Protein AF-A0A4V5UW43-F1 (afdb_monomer_lite)

Structure (mmCIF, N/CA/C/O backbone):
data_AF-A0A4V5UW43-F1
#
_entry.id   AF-A0A4V5UW43-F1
#
loop_
_atom_site.group_PDB
_atom_site.id
_atom_site.type_symbol
_atom_site.label_atom_id
_atom_site.label_alt_id
_atom_site.label_comp_id
_atom_site.label_asym_id
_atom_site.label_entity_id
_atom_site.label_seq_id
_atom_site.pdbx_PDB_ins_code
_atom_site.Cartn_x
_atom_site.Cartn_y
_atom_site.Cartn_z
_atom_site.occupancy
_atom_site.B_iso_or_equiv
_atom_site.auth_seq_id
_atom_site.auth_comp_id
_atom_site.auth_asym_id
_atom_site.auth_atom_id
_atom_site.pdbx_PDB_model_num
ATOM 1 N N . MET A 1 1 ? 9.241 -8.556 -17.173 1.00 53.84 1 MET A N 1
ATOM 2 C CA . MET A 1 1 ? 7.814 -8.207 -16.995 1.00 53.84 1 MET A CA 1
ATOM 3 C C . MET A 1 1 ? 7.076 -9.183 -16.084 1.00 53.84 1 MET A C 1
ATOM 5 O O . MET A 1 1 ? 6.437 -8.698 -15.167 1.00 53.84 1 MET A O 1
ATOM 9 N N . ALA A 1 2 ? 7.208 -10.512 -16.238 1.00 58.75 2 ALA A N 1
ATOM 10 C CA . ALA A 1 2 ? 6.574 -11.483 -15.323 1.00 58.75 2 ALA A CA 1
ATOM 11 C C . ALA A 1 2 ? 6.939 -11.288 -13.831 1.00 58.75 2 ALA A C 1
ATOM 13 O O . ALA A 1 2 ? 6.097 -11.519 -12.972 1.00 58.75 2 ALA A O 1
ATOM 14 N N . ASP A 1 3 ? 8.149 -10.798 -13.537 1.00 74.31 3 ASP A N 1
ATOM 15 C CA . ASP A 1 3 ? 8.605 -10.565 -12.158 1.00 74.31 3 ASP A CA 1
ATOM 16 C C . ASP A 1 3 ? 7.967 -9.345 -11.479 1.00 74.31 3 ASP A C 1
ATOM 18 O O . ASP A 1 3 ? 7.965 -9.289 -10.257 1.00 74.31 3 ASP A O 1
ATOM 22 N N . LEU A 1 4 ? 7.411 -8.385 -12.232 1.00 83.81 4 LEU A N 1
ATOM 23 C CA . LEU A 1 4 ? 6.749 -7.204 -11.654 1.00 83.81 4 LEU A CA 1
ATOM 24 C C . LEU A 1 4 ? 5.265 -7.427 -11.396 1.00 83.81 4 LEU A C 1
ATOM 26 O O . LEU A 1 4 ? 4.747 -6.947 -10.392 1.00 83.81 4 LEU A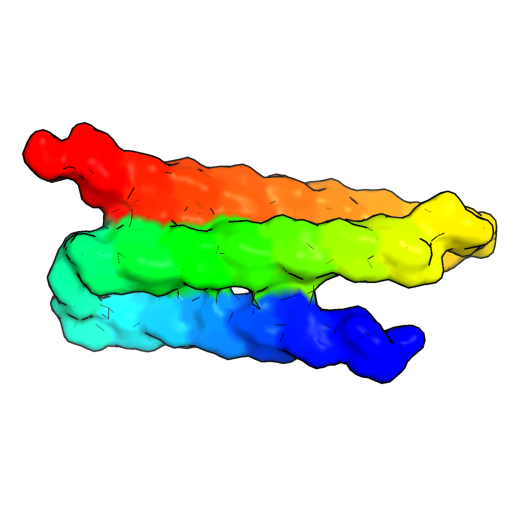 O 1
ATOM 30 N N . GLN A 1 5 ? 4.616 -8.213 -12.257 1.00 87.69 5 GLN A N 1
ATOM 31 C CA . GLN A 1 5 ? 3.186 -8.491 -12.156 1.00 87.69 5 GLN A CA 1
ATOM 32 C C . GLN A 1 5 ? 2.810 -9.068 -10.787 1.00 87.69 5 GLN A C 1
ATOM 34 O O . GLN A 1 5 ? 1.787 -8.709 -10.228 1.00 87.69 5 GLN A O 1
ATOM 39 N N . GLN A 1 6 ? 3.653 -9.920 -10.195 1.00 91.94 6 GLN A N 1
ATOM 40 C CA . GLN A 1 6 ? 3.365 -10.487 -8.872 1.00 91.94 6 GLN A CA 1
ATOM 41 C C . GLN A 1 6 ? 3.300 -9.433 -7.751 1.00 91.94 6 GLN A C 1
ATOM 43 O O . GLN A 1 6 ? 2.568 -9.637 -6.780 1.00 91.94 6 GLN A O 1
ATOM 48 N N . PHE A 1 7 ? 4.063 -8.340 -7.872 1.00 90.62 7 PHE A N 1
ATOM 49 C CA . PHE A 1 7 ? 4.096 -7.252 -6.894 1.00 90.62 7 PHE A CA 1
ATOM 50 C C . PHE A 1 7 ? 2.935 -6.283 -7.118 1.00 90.62 7 PHE A C 1
ATOM 52 O O . PHE A 1 7 ? 2.288 -5.890 -6.152 1.00 90.62 7 PHE A O 1
ATOM 59 N N . GLU A 1 8 ? 2.605 -5.993 -8.379 1.00 90.06 8 GLU A N 1
ATOM 60 C CA . GLU A 1 8 ? 1.385 -5.268 -8.751 1.00 90.06 8 GLU A CA 1
ATOM 61 C C . GLU A 1 8 ? 0.134 -6.017 -8.258 1.00 90.06 8 GLU A C 1
ATOM 63 O O . GLU A 1 8 ? -0.668 -5.471 -7.506 1.00 90.06 8 GLU A O 1
ATOM 68 N N . ASP A 1 9 ? 0.031 -7.323 -8.525 1.00 93.06 9 ASP A N 1
ATOM 69 C CA . ASP A 1 9 ? -1.079 -8.146 -8.040 1.00 93.06 9 ASP A CA 1
ATOM 70 C C . ASP A 1 9 ? -1.135 -8.194 -6.498 1.00 93.06 9 ASP A C 1
ATOM 72 O O . ASP A 1 9 ? -2.198 -8.402 -5.908 1.00 93.06 9 ASP A O 1
ATOM 76 N N . ALA A 1 10 ? 0.012 -8.090 -5.813 1.00 93.94 10 ALA A N 1
ATOM 77 C CA . ALA A 1 10 ? 0.062 -8.039 -4.352 1.00 93.94 10 ALA A CA 1
ATOM 78 C C . ALA A 1 10 ? -0.452 -6.702 -3.813 1.00 93.94 10 ALA A C 1
ATOM 80 O O . ALA A 1 10 ? -1.216 -6.706 -2.843 1.00 93.94 10 ALA A O 1
ATOM 81 N N . TYR A 1 11 ? -0.081 -5.600 -4.464 1.00 91.94 11 TYR A N 1
ATOM 82 C CA . TYR A 1 11 ? -0.614 -4.272 -4.191 1.00 91.94 11 TYR A CA 1
ATOM 83 C C . TYR A 1 11 ? -2.136 -4.235 -4.391 1.00 91.94 11 TYR A C 1
ATOM 85 O O . TYR A 1 11 ? -2.860 -3.920 -3.446 1.00 91.94 11 TYR A O 1
ATOM 93 N N . ASP A 1 12 ? -2.630 -4.686 -5.546 1.00 94.00 12 ASP A N 1
ATOM 94 C CA . ASP A 1 12 ? -4.061 -4.700 -5.877 1.00 94.00 12 ASP A CA 1
ATOM 95 C C . ASP A 1 12 ? -4.880 -5.520 -4.873 1.00 94.00 12 ASP A C 1
ATOM 97 O O . ASP A 1 12 ? -5.957 -5.113 -4.428 1.00 94.00 12 ASP A O 1
ATOM 101 N N . ARG A 1 13 ? -4.365 -6.687 -4.459 1.00 96.94 13 ARG A N 1
ATOM 102 C CA . ARG A 1 13 ? -5.019 -7.510 -3.429 1.00 96.94 13 ARG A CA 1
ATOM 103 C C . ARG A 1 13 ? -5.065 -6.811 -2.074 1.00 96.94 13 ARG A C 1
ATOM 105 O O . ARG A 1 13 ? -6.067 -6.943 -1.369 1.00 96.94 13 ARG A O 1
ATOM 112 N N . ALA A 1 14 ? -3.996 -6.118 -1.685 1.00 95.25 14 ALA A N 1
ATOM 113 C CA . ALA A 1 14 ? -3.952 -5.387 -0.425 1.00 95.25 14 ALA A CA 1
ATOM 114 C C . ALA A 1 14 ? -4.936 -4.206 -0.442 1.00 95.25 14 ALA A C 1
ATOM 116 O O . ALA A 1 14 ? -5.701 -4.036 0.512 1.00 95.25 14 ALA A O 1
ATOM 117 N N . GLU A 1 15 ? -4.976 -3.442 -1.537 1.00 94.88 15 GLU A N 1
ATOM 118 C CA . GLU A 1 15 ? -5.917 -2.334 -1.714 1.00 94.88 15 GLU A CA 1
ATOM 119 C C . GLU A 1 15 ? -7.369 -2.828 -1.691 1.00 94.88 15 GLU A C 1
ATOM 121 O O . GLU A 1 15 ? -8.193 -2.306 -0.934 1.00 94.88 15 GLU A O 1
ATOM 126 N N . ALA A 1 16 ? -7.683 -3.889 -2.440 1.00 96.81 16 ALA A N 1
ATOM 127 C CA . ALA A 1 16 ? -9.015 -4.483 -2.444 1.00 96.81 16 ALA A CA 1
ATOM 128 C C . ALA A 1 16 ? -9.453 -4.912 -1.033 1.00 96.81 16 ALA A C 1
ATOM 130 O O . ALA A 1 16 ? -10.577 -4.620 -0.621 1.00 96.81 16 ALA A O 1
ATOM 131 N N . ALA A 1 17 ? -8.556 -5.531 -0.256 1.00 97.38 17 ALA A N 1
ATOM 132 C CA . ALA A 1 17 ? -8.842 -5.927 1.121 1.00 97.38 17 ALA A CA 1
ATOM 133 C C . ALA A 1 17 ? -9.121 -4.722 2.037 1.00 97.38 17 ALA A C 1
ATOM 135 O O . ALA A 1 17 ? -10.015 -4.793 2.884 1.00 97.38 17 ALA A O 1
ATOM 136 N N . TYR A 1 18 ? -8.402 -3.608 1.864 1.00 95.31 18 TYR A N 1
ATOM 137 C CA . TYR A 1 18 ? -8.678 -2.367 2.591 1.00 95.31 18 TYR A CA 1
ATOM 138 C C . TYR A 1 18 ? -10.055 -1.787 2.233 1.00 95.31 18 TYR A C 1
ATOM 140 O O . TYR A 1 18 ? -10.849 -1.474 3.125 1.00 95.31 18 TYR A O 1
ATOM 148 N N . ILE A 1 19 ? -10.371 -1.690 0.938 1.00 96.06 19 ILE A N 1
ATOM 149 C CA . ILE A 1 19 ? -11.648 -1.151 0.447 1.00 96.06 19 ILE A CA 1
ATOM 150 C C . ILE A 1 19 ? -12.828 -2.020 0.897 1.00 96.06 19 ILE A C 1
ATOM 152 O O . ILE A 1 19 ? -13.856 -1.496 1.335 1.00 96.06 19 ILE A O 1
ATOM 156 N N . ASP A 1 20 ? -12.688 -3.341 0.842 1.00 97.81 20 ASP A N 1
ATOM 157 C CA . ASP A 1 20 ? -13.707 -4.259 1.347 1.00 97.81 20 ASP A CA 1
ATOM 158 C C . ASP A 1 20 ? -13.841 -4.169 2.871 1.00 97.81 20 ASP A C 1
ATOM 160 O O . ASP A 1 20 ? -14.956 -4.213 3.393 1.00 97.81 20 ASP A O 1
ATOM 164 N N . GLY A 1 21 ? -12.738 -3.936 3.586 1.00 96.31 21 GLY A N 1
ATOM 165 C CA . GLY A 1 21 ? -12.748 -3.637 5.015 1.00 96.31 21 GLY A CA 1
ATOM 166 C C . GLY A 1 21 ? -13.533 -2.368 5.363 1.00 96.31 21 GLY A C 1
ATOM 167 O O . GLY A 1 21 ? -14.313 -2.376 6.317 1.00 96.31 21 GLY A O 1
ATOM 168 N N . LEU A 1 22 ? -13.386 -1.299 4.572 1.00 93.06 22 LEU A N 1
ATOM 169 C CA . LEU A 1 22 ? -14.187 -0.076 4.712 1.00 93.06 22 LEU A CA 1
ATOM 170 C C . LEU A 1 22 ? -15.674 -0.341 4.463 1.00 93.06 22 LEU A C 1
ATOM 172 O O . LEU A 1 22 ? -16.521 0.100 5.237 1.00 93.06 22 LEU A O 1
ATOM 176 N N . ARG A 1 23 ? -16.005 -1.083 3.400 1.00 96.88 23 ARG A N 1
ATOM 177 C CA . ARG A 1 23 ? -17.397 -1.437 3.062 1.00 96.88 23 ARG A CA 1
ATOM 178 C C . ARG A 1 23 ? -18.056 -2.304 4.131 1.00 96.88 23 ARG A C 1
ATOM 180 O O . ARG A 1 23 ? -19.264 -2.206 4.329 1.00 96.88 23 ARG A O 1
ATOM 187 N N . ALA A 1 24 ? -17.271 -3.145 4.797 1.00 97.31 24 ALA A N 1
ATOM 188 C CA . ALA A 1 24 ? -17.715 -4.002 5.888 1.00 97.31 24 ALA A CA 1
ATOM 189 C C . ALA A 1 24 ? -17.740 -3.299 7.259 1.00 97.31 24 ALA A C 1
ATOM 191 O O . ALA A 1 24 ? -18.040 -3.959 8.252 1.00 97.31 24 ALA A O 1
ATOM 192 N N . ASP A 1 25 ? -17.425 -1.998 7.320 1.00 95.12 25 ASP A N 1
ATOM 193 C CA . ASP A 1 25 ? -17.351 -1.206 8.555 1.00 95.12 25 ASP A CA 1
ATOM 194 C C . ASP A 1 25 ? -16.446 -1.859 9.619 1.00 95.12 25 ASP A C 1
ATOM 196 O O . ASP A 1 25 ? -16.796 -2.004 10.795 1.00 95.12 25 ASP A O 1
ATOM 200 N N . LEU A 1 26 ? -15.270 -2.340 9.189 1.00 96.38 26 LEU A N 1
ATOM 201 C CA . LEU A 1 26 ? -14.330 -2.982 10.101 1.00 96.38 26 LEU A CA 1
ATOM 202 C C . LEU A 1 26 ? -13.836 -2.007 11.183 1.00 96.38 26 LEU A C 1
ATOM 204 O O . LEU A 1 26 ? -13.678 -0.810 10.934 1.00 96.38 26 LEU A O 1
ATOM 208 N N . PRO A 1 27 ? -13.496 -2.516 12.385 1.00 94.81 27 PRO A N 1
ATOM 209 C CA . PRO A 1 27 ? -12.963 -1.679 13.449 1.00 94.81 27 PRO A CA 1
ATOM 210 C C . PRO A 1 27 ? -11.726 -0.896 13.006 1.00 94.81 27 PRO A C 1
ATOM 212 O O . PRO A 1 27 ? -10.873 -1.418 12.288 1.00 94.81 27 PRO A O 1
ATOM 215 N N . ARG A 1 28 ? -11.567 0.316 13.549 1.00 89.56 28 ARG A N 1
ATOM 216 C CA . ARG A 1 28 ? -10.435 1.222 13.282 1.00 89.56 28 ARG A CA 1
ATOM 217 C C . ARG A 1 28 ? -9.072 0.519 13.288 1.00 89.56 28 ARG A C 1
ATOM 219 O O . ARG A 1 28 ? -8.275 0.727 12.385 1.00 89.56 28 ARG A O 1
ATOM 226 N N . ALA A 1 29 ? -8.823 -0.339 14.278 1.00 91.94 29 ALA A N 1
ATOM 227 C CA . ALA A 1 29 ? -7.576 -1.098 14.386 1.00 91.94 29 ALA A CA 1
ATOM 228 C C . ALA A 1 29 ? -7.342 -2.036 13.187 1.00 91.94 29 ALA A C 1
ATOM 230 O O . ALA A 1 29 ? -6.226 -2.144 12.700 1.00 91.94 29 ALA A O 1
ATOM 231 N N . LYS A 1 30 ? -8.399 -2.666 12.662 1.00 92.88 30 LYS A N 1
ATOM 232 C CA . LYS A 1 30 ? -8.314 -3.527 11.475 1.00 92.88 30 LYS A CA 1
ATOM 233 C C . LYS A 1 30 ? -8.094 -2.739 10.194 1.00 92.88 30 LYS A C 1
ATOM 235 O O . LYS A 1 30 ? -7.332 -3.185 9.346 1.00 92.88 30 LYS A O 1
ATOM 240 N N . LEU A 1 31 ? -8.702 -1.562 10.073 1.00 91.19 31 LEU A N 1
ATOM 241 C CA . LEU A 1 31 ? -8.418 -0.654 8.961 1.00 91.19 31 LEU A CA 1
ATOM 242 C C . LEU A 1 31 ? -6.973 -0.135 9.013 1.00 91.19 31 LEU A C 1
ATOM 244 O O . LEU A 1 31 ? -6.345 -0.005 7.967 1.00 91.19 31 LEU A O 1
ATOM 248 N N . ALA A 1 32 ? -6.425 0.084 10.214 1.00 90.25 32 ALA A N 1
ATOM 249 C CA . ALA A 1 32 ? -5.017 0.426 10.406 1.00 90.25 32 ALA A CA 1
ATOM 250 C C . ALA A 1 32 ? -4.089 -0.692 9.911 1.00 90.25 32 ALA A C 1
ATOM 252 O O . ALA A 1 32 ? -3.172 -0.419 9.137 1.00 90.25 32 ALA A O 1
ATOM 253 N N . ASP A 1 33 ? -4.348 -1.939 10.322 1.00 92.62 33 ASP A N 1
ATOM 254 C CA . ASP A 1 33 ? -3.581 -3.113 9.885 1.00 92.62 33 ASP A CA 1
ATOM 255 C C . ASP A 1 33 ? -3.598 -3.241 8.350 1.00 92.62 33 ASP A C 1
ATOM 257 O O . ASP A 1 33 ? -2.554 -3.432 7.727 1.00 92.62 33 ASP A O 1
ATOM 261 N N . LEU A 1 34 ? -4.777 -3.090 7.734 1.00 94.50 34 LEU A N 1
ATOM 262 C CA . LEU A 1 34 ? -4.950 -3.185 6.283 1.00 94.50 34 LEU A CA 1
ATOM 263 C C . LEU A 1 34 ? -4.226 -2.054 5.545 1.00 94.50 34 LEU A C 1
ATOM 265 O O . LEU A 1 34 ? -3.485 -2.340 4.614 1.00 94.50 34 LEU A O 1
ATOM 269 N N . ALA A 1 35 ? -4.362 -0.799 5.987 1.00 89.94 35 ALA A N 1
ATOM 270 C CA . ALA A 1 35 ? -3.644 0.332 5.392 1.00 89.94 35 ALA A CA 1
ATOM 271 C C . ALA A 1 35 ? -2.117 0.148 5.464 1.00 89.94 35 ALA A C 1
ATOM 273 O O . ALA A 1 35 ? -1.412 0.437 4.500 1.00 89.94 35 ALA A O 1
ATOM 274 N N . GLY A 1 36 ? -1.610 -0.399 6.576 1.00 89.69 36 GLY A N 1
ATOM 275 C CA . GLY A 1 36 ? -0.193 -0.743 6.715 1.00 89.69 36 GLY A CA 1
ATOM 276 C C . GLY A 1 36 ? 0.250 -1.843 5.744 1.00 89.69 36 GLY A C 1
ATOM 277 O O . GLY A 1 36 ? 1.346 -1.770 5.192 1.00 89.69 36 GLY A O 1
ATOM 278 N N . ALA A 1 37 ? -0.610 -2.832 5.481 1.00 93.81 37 ALA A N 1
ATOM 279 C CA . ALA A 1 37 ? -0.344 -3.862 4.479 1.00 93.81 37 ALA A CA 1
ATOM 280 C C . ALA A 1 37 ? -0.293 -3.290 3.051 1.00 93.81 37 ALA A C 1
ATOM 282 O O . ALA A 1 37 ? 0.574 -3.699 2.280 1.00 93.81 37 ALA A O 1
ATOM 283 N N . VAL A 1 38 ? -1.156 -2.319 2.709 1.00 92.12 38 VAL A N 1
ATOM 284 C CA . VAL A 1 38 ? -1.081 -1.632 1.404 1.00 92.12 38 VAL A CA 1
ATOM 285 C C . VAL A 1 38 ? 0.210 -0.823 1.283 1.00 92.12 38 VAL A C 1
ATOM 287 O O . VAL A 1 38 ? 0.899 -0.931 0.272 1.00 92.12 38 VAL A O 1
ATOM 290 N N . ALA A 1 39 ? 0.588 -0.078 2.329 1.00 87.38 39 ALA A N 1
ATOM 291 C CA . ALA A 1 39 ? 1.835 0.689 2.347 1.00 87.38 39 ALA A CA 1
ATOM 292 C C . ALA A 1 39 ? 3.070 -0.207 2.136 1.00 87.38 39 ALA A C 1
ATOM 294 O O . ALA A 1 39 ? 3.955 0.125 1.349 1.00 87.38 39 ALA A O 1
ATOM 295 N N . ALA A 1 40 ? 3.112 -1.369 2.797 1.00 89.88 40 ALA A N 1
ATOM 296 C CA . ALA A 1 40 ? 4.199 -2.330 2.636 1.00 89.88 40 ALA A CA 1
ATOM 297 C C . ALA A 1 40 ? 4.262 -2.910 1.212 1.00 89.88 40 ALA A C 1
ATOM 299 O O . ALA A 1 40 ? 5.343 -2.958 0.626 1.00 89.88 40 ALA A O 1
ATOM 300 N N . ALA A 1 41 ? 3.116 -3.300 0.641 1.00 90.69 41 ALA A N 1
ATOM 301 C CA . ALA A 1 41 ? 3.048 -3.828 -0.722 1.00 90.69 41 ALA A CA 1
ATOM 302 C C . ALA A 1 41 ? 3.455 -2.77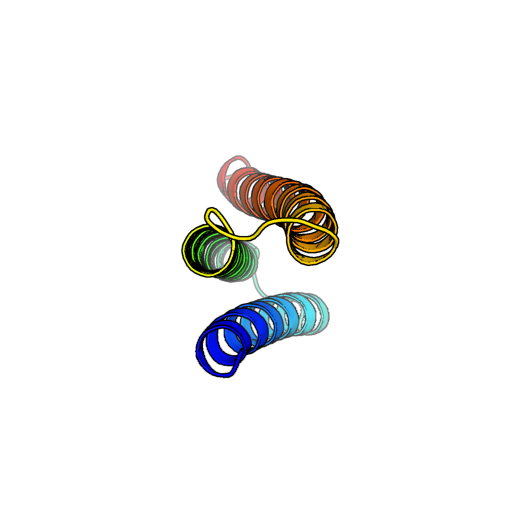8 -1.770 1.00 90.69 41 ALA A C 1
ATOM 304 O O . ALA A 1 41 ? 4.184 -3.100 -2.705 1.00 90.69 41 ALA A O 1
ATOM 305 N N . ALA A 1 42 ? 3.050 -1.518 -1.580 1.00 87.25 42 ALA A N 1
ATOM 306 C CA . ALA A 1 42 ? 3.474 -0.403 -2.424 1.00 87.25 42 ALA A CA 1
ATOM 307 C C . ALA A 1 42 ? 4.999 -0.213 -2.374 1.00 87.25 42 ALA A C 1
ATOM 309 O O . ALA A 1 42 ? 5.653 -0.190 -3.409 1.00 87.25 42 ALA A O 1
ATOM 310 N N . ALA A 1 43 ? 5.596 -0.163 -1.179 1.00 86.69 43 ALA A N 1
ATOM 311 C CA . ALA A 1 43 ? 7.045 0.002 -1.036 1.00 86.69 43 ALA A CA 1
ATOM 312 C C . ALA A 1 43 ? 7.846 -1.142 -1.690 1.00 86.69 43 ALA A C 1
ATOM 314 O O . ALA A 1 43 ? 8.903 -0.913 -2.292 1.00 86.69 43 ALA A O 1
ATOM 315 N N . GLU A 1 44 ? 7.350 -2.377 -1.582 1.00 89.88 44 GLU A N 1
ATOM 316 C CA . GLU A 1 44 ? 7.960 -3.542 -2.223 1.00 89.88 44 GLU A CA 1
ATOM 317 C C . GLU A 1 44 ? 7.838 -3.466 -3.750 1.00 89.88 44 GLU A C 1
ATOM 319 O O . GLU A 1 44 ? 8.838 -3.638 -4.448 1.00 89.88 44 GLU A O 1
ATOM 324 N N . PHE A 1 45 ? 6.664 -3.096 -4.272 1.00 87.81 45 PHE A N 1
ATOM 325 C CA . PHE A 1 45 ? 6.474 -2.882 -5.704 1.00 87.81 45 PHE A CA 1
ATOM 326 C C . PHE A 1 45 ? 7.426 -1.814 -6.261 1.00 87.81 45 PHE A C 1
ATOM 328 O O . PHE A 1 45 ? 8.094 -2.070 -7.263 1.00 87.81 45 PHE A O 1
ATOM 335 N N . ASN A 1 46 ? 7.593 -0.679 -5.575 1.00 82.88 46 ASN A N 1
ATOM 336 C CA . ASN A 1 46 ? 8.502 0.397 -6.001 1.00 82.88 46 ASN A CA 1
ATOM 337 C C . ASN A 1 46 ? 9.948 -0.079 -6.047 1.00 82.88 46 ASN A C 1
ATOM 339 O O . ASN A 1 46 ? 10.682 0.199 -6.995 1.00 82.88 46 ASN A O 1
ATOM 343 N N . THR A 1 47 ? 10.358 -0.818 -5.016 1.00 86.25 47 THR A N 1
ATOM 344 C CA . THR A 1 47 ? 11.715 -1.357 -4.914 1.00 86.25 47 THR A CA 1
ATOM 345 C C . THR A 1 47 ? 12.027 -2.258 -6.106 1.00 86.25 47 THR A C 1
ATOM 347 O O . THR A 1 47 ? 13.112 -2.173 -6.686 1.00 86.25 47 THR A O 1
ATOM 350 N N . GLU A 1 48 ? 11.083 -3.110 -6.492 1.00 86.69 48 GLU A N 1
ATOM 351 C CA . GLU A 1 48 ? 11.275 -4.057 -7.587 1.00 86.69 48 GLU A CA 1
ATOM 352 C C . GLU A 1 48 ? 11.117 -3.395 -8.958 1.00 86.69 48 GLU A C 1
ATOM 354 O O . GLU A 1 48 ? 11.896 -3.699 -9.864 1.00 86.69 48 GLU A O 1
ATOM 359 N N . ALA A 1 49 ? 10.209 -2.424 -9.108 1.00 81.81 49 ALA A N 1
ATOM 360 C CA . ALA A 1 49 ? 10.096 -1.594 -10.309 1.00 81.81 49 ALA A CA 1
ATOM 361 C C . ALA A 1 49 ? 11.408 -0.844 -10.572 1.00 81.81 49 ALA A C 1
ATOM 363 O O . ALA A 1 49 ? 11.979 -0.940 -11.663 1.00 81.81 49 ALA A O 1
ATOM 364 N N . TYR A 1 50 ? 11.965 -0.205 -9.541 1.00 80.56 50 TYR A N 1
ATOM 365 C CA . TYR A 1 50 ? 13.273 0.429 -9.620 1.00 80.56 50 TYR A CA 1
ATOM 366 C C . TYR A 1 50 ? 14.364 -0.580 -10.003 1.00 80.56 50 TYR A C 1
ATOM 368 O O . TYR A 1 50 ? 15.118 -0.352 -10.947 1.00 80.56 50 TYR A O 1
ATOM 376 N N . ARG A 1 51 ? 14.444 -1.747 -9.352 1.00 82.75 51 ARG A N 1
ATOM 377 C CA . ARG A 1 51 ? 15.442 -2.772 -9.716 1.00 82.75 51 ARG A CA 1
ATOM 378 C C . ARG A 1 51 ? 15.310 -3.244 -11.161 1.00 82.75 51 ARG A C 1
ATOM 380 O O . ARG A 1 51 ? 16.334 -3.398 -11.825 1.00 82.75 51 ARG A O 1
ATOM 387 N N . ALA A 1 52 ? 14.095 -3.441 -11.657 1.00 78.06 52 ALA A N 1
ATOM 388 C CA . ALA A 1 52 ? 13.853 -3.918 -13.013 1.00 78.06 52 ALA A CA 1
ATOM 389 C C . ALA A 1 52 ? 14.253 -2.887 -14.080 1.00 78.06 52 ALA A C 1
ATOM 391 O O . ALA A 1 52 ? 14.796 -3.266 -15.117 1.00 78.06 52 ALA A O 1
ATOM 392 N N . PHE A 1 53 ? 14.034 -1.596 -13.818 1.00 73.62 53 PHE A N 1
ATOM 393 C CA . PHE A 1 53 ? 14.147 -0.561 -14.846 1.00 73.62 53 PHE A CA 1
ATOM 394 C C . PHE A 1 53 ? 15.249 0.484 -14.605 1.00 73.62 53 PHE A C 1
ATOM 396 O O . PHE A 1 53 ? 15.535 1.260 -15.510 1.00 73.62 53 PHE A O 1
ATOM 403 N N . HIS A 1 54 ? 15.940 0.516 -13.458 1.00 73.12 54 HIS A N 1
ATOM 404 C CA . HIS A 1 54 ? 16.970 1.541 -13.168 1.00 73.12 54 HIS A CA 1
ATOM 405 C C . HIS A 1 54 ? 18.110 1.596 -14.204 1.00 73.12 54 HIS A C 1
ATOM 407 O O . HIS A 1 54 ? 18.769 2.629 -14.366 1.00 73.12 54 HIS A O 1
ATOM 413 N N . SER A 1 55 ? 18.353 0.478 -14.894 1.00 69.44 55 SER A N 1
ATOM 414 C CA . SER A 1 55 ? 19.347 0.338 -15.963 1.00 69.44 55 SER A CA 1
ATOM 415 C C . SER A 1 55 ? 18.765 0.505 -17.374 1.00 69.44 55 SER A C 1
ATOM 417 O O . SER A 1 55 ? 19.518 0.480 -18.349 1.00 69.44 55 SER A O 1
ATOM 419 N N . ALA A 1 56 ? 17.450 0.702 -17.493 1.00 68.06 56 ALA A N 1
ATOM 420 C CA . ALA A 1 56 ? 16.770 0.936 -18.756 1.00 68.06 56 ALA A CA 1
ATOM 421 C C . ALA A 1 56 ? 17.090 2.334 -19.317 1.00 68.06 56 ALA A C 1
ATOM 423 O O . ALA A 1 56 ? 17.439 3.278 -18.596 1.00 68.06 56 ALA A O 1
ATOM 424 N N . SER A 1 57 ? 17.009 2.451 -20.641 1.00 65.25 57 SER A N 1
ATOM 425 C CA . SER A 1 57 ? 17.288 3.676 -21.396 1.00 65.25 57 SER A CA 1
ATOM 426 C C . SER A 1 57 ? 16.244 3.855 -22.495 1.00 65.25 57 SER A C 1
ATOM 428 O O . SER A 1 57 ? 15.689 2.871 -22.974 1.00 65.25 57 SER A O 1
ATOM 430 N N . GLY A 1 58 ? 15.986 5.103 -22.894 1.00 71.38 58 GLY A N 1
ATOM 431 C CA . GLY A 1 58 ? 14.907 5.419 -23.836 1.00 71.38 58 GLY A CA 1
ATOM 432 C C . GLY A 1 58 ? 13.534 5.409 -23.158 1.00 71.38 58 GLY A C 1
ATOM 433 O O . GLY A 1 58 ? 13.440 5.727 -21.974 1.00 71.38 58 GLY A O 1
ATOM 434 N N . ASP A 1 59 ? 12.496 5.035 -23.902 1.00 71.12 59 ASP A N 1
ATOM 435 C CA . ASP A 1 59 ? 11.085 5.101 -23.484 1.00 71.12 59 ASP A CA 1
ATOM 436 C C . ASP A 1 59 ? 10.786 4.311 -22.189 1.00 71.12 59 ASP A C 1
ATOM 438 O O . ASP A 1 59 ? 9.955 4.723 -21.382 1.00 71.12 59 ASP A O 1
ATOM 442 N N . ASP A 1 60 ? 11.531 3.232 -21.924 1.00 67.38 60 ASP A N 1
ATOM 443 C CA . ASP A 1 60 ? 11.410 2.426 -20.698 1.00 67.38 60 ASP A CA 1
ATOM 444 C C . ASP A 1 60 ? 11.795 3.202 -19.421 1.00 67.38 60 ASP A C 1
ATOM 446 O O . ASP A 1 60 ? 11.368 2.853 -18.321 1.00 67.38 60 ASP A O 1
ATOM 450 N N . ARG A 1 61 ? 12.606 4.263 -19.547 1.00 69.19 61 ARG A N 1
ATOM 451 C CA . ARG A 1 61 ? 13.002 5.117 -18.419 1.00 69.19 61 ARG A CA 1
ATOM 452 C C . ARG A 1 61 ? 11.939 6.163 -18.086 1.00 69.19 61 ARG A C 1
ATOM 454 O O . ARG A 1 61 ? 11.723 6.432 -16.914 1.00 69.19 61 ARG A O 1
ATOM 461 N N . GLU A 1 62 ? 11.245 6.701 -19.089 1.00 74.50 62 GLU A N 1
ATOM 462 C CA . GLU A 1 62 ? 10.109 7.605 -18.856 1.00 74.50 62 GLU A CA 1
ATOM 463 C C . GLU A 1 62 ? 8.928 6.869 -18.212 1.00 74.50 62 GLU A C 1
ATOM 465 O O . GLU A 1 62 ? 8.239 7.424 -17.355 1.00 74.50 62 GLU A O 1
ATOM 470 N N . GLU A 1 63 ? 8.707 5.606 -18.590 1.00 70.38 63 GLU A N 1
ATOM 471 C CA . GLU A 1 63 ? 7.696 4.763 -17.948 1.00 70.38 63 GLU A CA 1
ATOM 472 C C . GLU A 1 63 ? 8.080 4.409 -16.506 1.00 70.38 63 GLU A C 1
ATOM 474 O O . GLU A 1 63 ? 7.228 4.458 -15.621 1.00 70.38 63 GLU A O 1
ATOM 479 N N . LEU A 1 64 ? 9.364 4.138 -16.235 1.00 69.69 64 LEU A N 1
ATOM 480 C CA . LEU A 1 64 ? 9.856 3.978 -14.866 1.00 69.69 64 LEU A CA 1
ATOM 481 C C . LEU A 1 64 ? 9.635 5.236 -14.027 1.00 69.69 64 LEU A C 1
ATOM 483 O O . LEU A 1 64 ? 9.161 5.119 -12.900 1.00 69.69 64 LEU A O 1
ATOM 487 N N . ASP A 1 65 ? 9.986 6.411 -14.546 1.00 73.38 65 ASP A N 1
ATOM 488 C CA . ASP A 1 65 ? 9.841 7.671 -13.813 1.00 73.38 65 ASP A CA 1
ATOM 489 C C . ASP A 1 65 ? 8.357 7.924 -13.489 1.00 73.38 65 ASP A C 1
ATOM 491 O O . ASP A 1 65 ? 8.008 8.191 -12.342 1.00 73.38 65 ASP A O 1
ATOM 495 N N . ARG A 1 66 ? 7.452 7.703 -14.457 1.00 77.25 66 ARG A N 1
ATOM 496 C CA . ARG A 1 66 ? 5.998 7.803 -14.241 1.00 77.25 66 ARG A CA 1
ATOM 497 C C . ARG A 1 66 ? 5.491 6.822 -13.181 1.00 77.25 66 ARG A C 1
ATOM 499 O O . ARG A 1 66 ? 4.685 7.207 -12.333 1.00 77.25 66 ARG A O 1
ATOM 506 N N . LEU A 1 67 ? 5.910 5.558 -13.254 1.00 68.88 67 LEU A N 1
ATOM 507 C CA . LEU A 1 67 ? 5.498 4.531 -12.296 1.00 68.88 67 LEU A CA 1
ATOM 508 C C . LEU A 1 67 ? 6.060 4.822 -10.904 1.00 68.88 67 LEU A C 1
ATOM 510 O O . LEU A 1 67 ? 5.339 4.669 -9.924 1.00 68.88 67 LEU A O 1
ATOM 514 N N . THR A 1 68 ? 7.303 5.290 -10.808 1.00 71.06 68 THR A N 1
ATOM 515 C CA . THR A 1 68 ? 7.948 5.650 -9.538 1.00 71.06 68 THR A CA 1
ATOM 516 C C . THR A 1 68 ? 7.231 6.827 -8.882 1.00 71.06 68 THR A C 1
ATOM 518 O O . THR A 1 68 ? 6.821 6.706 -7.733 1.00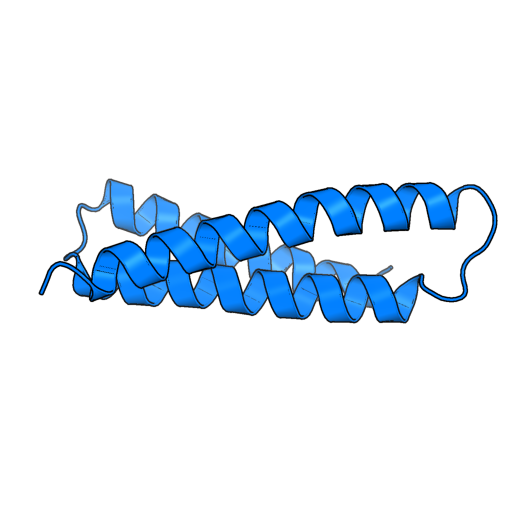 71.06 68 THR A O 1
ATOM 521 N N . ASP A 1 69 ? 6.957 7.905 -9.622 1.00 75.69 69 ASP A N 1
ATOM 522 C CA . ASP A 1 69 ? 6.246 9.081 -9.097 1.00 75.69 69 ASP A CA 1
ATOM 523 C C . ASP A 1 69 ? 4.846 8.722 -8.567 1.00 75.69 69 ASP A C 1
ATOM 525 O O . ASP A 1 69 ? 4.428 9.153 -7.485 1.00 75.69 69 ASP A O 1
ATOM 529 N N . LEU A 1 70 ? 4.104 7.912 -9.333 1.00 73.00 70 LEU A N 1
ATOM 530 C CA . LEU A 1 70 ? 2.761 7.473 -8.957 1.00 73.00 70 LEU A CA 1
ATOM 531 C C . LEU A 1 70 ? 2.801 6.613 -7.693 1.00 73.00 70 LEU A C 1
ATOM 533 O O . LEU A 1 70 ? 2.000 6.795 -6.776 1.00 73.00 70 LEU A O 1
ATOM 537 N N . THR A 1 71 ? 3.726 5.663 -7.651 1.00 71.50 71 THR A N 1
ATOM 538 C CA . THR A 1 71 ? 3.751 4.647 -6.606 1.00 71.50 71 THR A CA 1
ATOM 539 C C . THR A 1 71 ? 4.414 5.134 -5.314 1.00 71.50 71 THR A C 1
ATOM 541 O O . THR A 1 71 ? 4.010 4.699 -4.235 1.00 71.50 71 THR A O 1
ATOM 544 N N . GLU A 1 72 ? 5.362 6.078 -5.363 1.00 77.94 72 GLU A N 1
ATOM 545 C CA . GLU A 1 72 ? 5.874 6.785 -4.176 1.00 77.94 72 GLU A CA 1
ATOM 546 C C . GLU A 1 72 ? 4.767 7.605 -3.512 1.00 77.94 72 GLU A C 1
ATOM 548 O O . GLU A 1 72 ? 4.502 7.430 -2.322 1.00 77.94 72 GLU A O 1
ATOM 553 N N . THR A 1 73 ? 4.036 8.405 -4.296 1.00 79.62 73 THR A N 1
ATOM 554 C CA . THR A 1 73 ? 2.902 9.203 -3.800 1.00 79.62 73 THR A CA 1
ATOM 555 C C . THR A 1 73 ? 1.832 8.318 -3.146 1.00 79.62 73 THR A C 1
ATOM 557 O O . THR A 1 73 ? 1.279 8.656 -2.097 1.00 79.62 73 THR A O 1
ATOM 560 N N . LEU A 1 74 ? 1.536 7.159 -3.745 1.00 76.19 74 LEU A N 1
ATOM 561 C CA . LEU A 1 74 ? 0.587 6.194 -3.185 1.00 76.19 74 LEU A CA 1
ATOM 562 C C . LEU A 1 74 ? 1.107 5.566 -1.885 1.00 76.19 74 LEU A C 1
ATOM 564 O O . LEU A 1 74 ? 0.345 5.437 -0.927 1.00 76.19 74 LEU A O 1
ATOM 568 N N . GLY A 1 75 ? 2.387 5.194 -1.824 1.00 77.69 75 GLY A N 1
ATOM 569 C CA . GLY A 1 75 ? 3.006 4.646 -0.615 1.00 77.69 75 GLY A CA 1
ATOM 570 C C . GLY A 1 75 ? 2.989 5.629 0.560 1.00 77.69 75 GLY A C 1
ATOM 571 O O . GLY A 1 75 ? 2.654 5.243 1.686 1.00 77.69 75 GLY A O 1
ATOM 572 N N . GLU A 1 76 ? 3.286 6.904 0.299 1.00 85.56 76 GLU A N 1
ATOM 573 C CA . GLU A 1 76 ? 3.194 7.984 1.289 1.00 85.56 76 GLU A CA 1
ATOM 574 C C . GLU A 1 76 ? 1.762 8.138 1.809 1.00 85.56 76 GLU A C 1
ATOM 576 O O . GLU A 1 76 ? 1.538 8.099 3.019 1.00 85.56 76 GLU A O 1
ATOM 581 N N . LEU A 1 77 ? 0.773 8.190 0.910 1.00 87.25 77 LEU A N 1
ATOM 582 C CA . LEU A 1 77 ? -0.637 8.292 1.287 1.00 87.25 77 LEU A CA 1
ATOM 583 C C . LEU A 1 77 ? -1.087 7.128 2.184 1.00 87.25 77 LEU A C 1
ATOM 585 O O . LEU A 1 77 ? -1.757 7.343 3.196 1.00 87.25 77 LEU A O 1
ATOM 589 N N . TRP A 1 78 ? -0.722 5.889 1.842 1.00 85.06 78 TRP A N 1
ATOM 590 C CA . TRP A 1 78 ? -1.081 4.720 2.650 1.00 85.06 78 TRP A CA 1
ATOM 591 C C . TRP A 1 78 ? -0.411 4.732 4.024 1.00 85.06 78 TRP A C 1
ATOM 593 O O . TRP A 1 78 ? -1.038 4.369 5.026 1.00 85.06 78 TRP A O 1
ATOM 603 N N . THR A 1 79 ? 0.830 5.209 4.089 1.00 84.12 79 THR A N 1
ATOM 604 C CA . THR A 1 79 ? 1.560 5.402 5.347 1.00 84.12 79 THR A CA 1
ATOM 605 C C . THR A 1 79 ? 0.899 6.472 6.217 1.00 84.12 79 THR A C 1
ATOM 607 O O . THR A 1 79 ? 0.728 6.269 7.424 1.00 84.12 79 THR A O 1
ATOM 610 N N . ASP A 1 80 ? 0.455 7.575 5.617 1.00 88.31 80 ASP A N 1
ATOM 611 C CA . ASP A 1 80 ? -0.264 8.645 6.307 1.00 88.31 80 ASP A CA 1
ATOM 612 C C . ASP A 1 80 ? -1.609 8.160 6.854 1.00 88.31 80 ASP A C 1
ATOM 614 O O . ASP A 1 80 ? -1.934 8.409 8.017 1.00 88.31 80 ASP A O 1
ATOM 618 N N . ILE A 1 81 ? -2.374 7.401 6.062 1.00 85.56 81 ILE A N 1
ATOM 619 C CA . ILE A 1 81 ? -3.640 6.788 6.495 1.00 85.56 81 ILE A CA 1
ATOM 620 C C . ILE A 1 81 ? -3.401 5.839 7.677 1.00 85.56 81 ILE A C 1
ATOM 622 O O . ILE A 1 81 ? -4.104 5.913 8.689 1.00 85.56 81 ILE A O 1
ATOM 626 N N . HIS A 1 82 ? -2.398 4.964 7.578 1.00 83.50 82 HIS A N 1
ATOM 627 C CA . HIS A 1 82 ? -2.020 4.047 8.653 1.00 83.50 82 HIS A CA 1
ATOM 628 C C . HIS A 1 82 ? -1.654 4.801 9.941 1.00 83.50 82 HIS A C 1
ATOM 630 O O . HIS A 1 82 ? -2.186 4.508 11.017 1.00 83.50 82 HIS A O 1
ATOM 636 N N . THR A 1 83 ? -0.810 5.825 9.825 1.00 84.44 83 THR A N 1
ATOM 637 C CA . THR A 1 8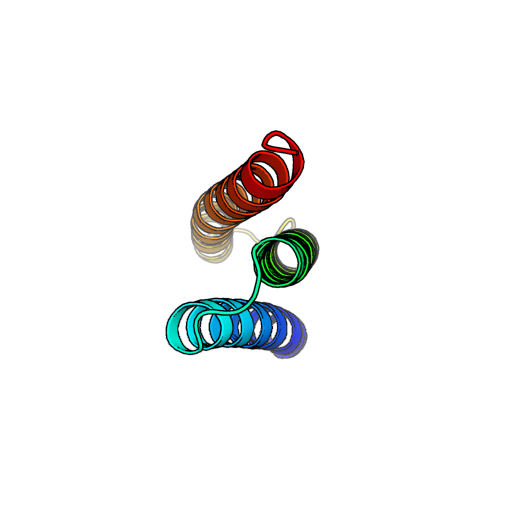3 ? -0.372 6.660 10.950 1.00 84.44 83 THR A CA 1
ATOM 638 C C . THR A 1 83 ? -1.542 7.425 11.569 1.00 84.44 83 THR A C 1
ATOM 640 O O . THR A 1 83 ? -1.681 7.474 12.793 1.00 84.44 83 THR A O 1
ATOM 643 N N . ALA A 1 84 ? -2.451 7.961 10.749 1.00 86.06 84 ALA A N 1
ATOM 644 C CA . ALA A 1 84 ? -3.662 8.631 11.215 1.00 86.06 84 ALA A CA 1
ATOM 645 C C . ALA A 1 84 ? -4.575 7.677 11.998 1.00 86.06 84 ALA A C 1
ATOM 647 O O . ALA A 1 84 ? -5.211 8.078 12.980 1.00 86.06 84 ALA A O 1
ATOM 648 N N . TYR A 1 85 ? -4.635 6.398 11.620 1.00 83.12 85 TYR A N 1
ATOM 649 C CA . TYR A 1 85 ? -5.352 5.407 12.412 1.00 83.12 85 TYR A CA 1
ATOM 650 C C . TYR A 1 85 ? -4.735 5.187 13.795 1.00 8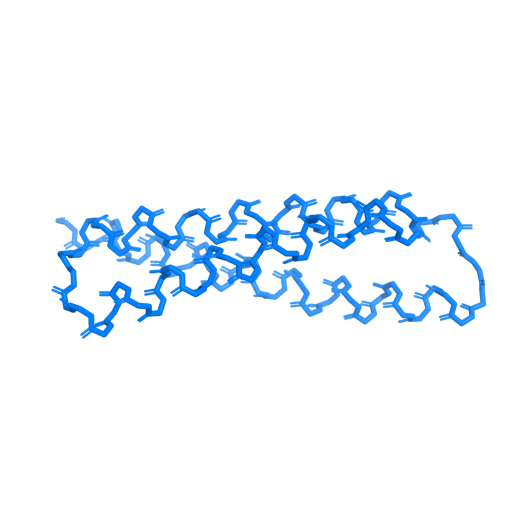3.12 85 TYR A C 1
ATOM 652 O O . TYR A 1 85 ? -5.501 5.078 14.757 1.00 83.12 85 TYR A O 1
ATOM 660 N N . GLN A 1 86 ? -3.405 5.185 13.898 1.00 80.38 86 GLN A N 1
ATOM 661 C CA . GLN A 1 86 ? -2.664 4.969 15.144 1.00 80.38 86 GLN A CA 1
ATOM 662 C C . GLN A 1 86 ? -2.660 6.184 16.085 1.00 80.38 86 GLN A C 1
ATOM 664 O O . GLN A 1 86 ? -2.779 6.012 17.291 1.00 80.38 86 GLN A O 1
ATOM 669 N N . GLY A 1 87 ? -2.563 7.409 15.558 1.00 68.81 87 GLY A N 1
ATOM 670 C CA . GLY A 1 87 ? -2.429 8.640 16.355 1.00 68.81 87 GLY A CA 1
ATOM 671 C C . GLY A 1 87 ? -3.710 9.164 17.022 1.00 68.81 87 GLY A C 1
ATOM 672 O O . GLY A 1 87 ? -3.680 10.213 17.658 1.00 68.81 87 GLY A O 1
ATOM 673 N N . LEU A 1 88 ? -4.839 8.471 16.867 1.00 57.72 88 LEU A N 1
ATOM 674 C CA . LEU A 1 88 ? -6.151 8.848 17.420 1.00 57.72 88 LEU A CA 1
ATOM 675 C C . LEU A 1 88 ? -6.601 7.915 18.564 1.00 57.72 88 LEU A C 1
ATOM 677 O O . LEU A 1 88 ? -7.799 7.819 18.837 1.00 57.72 88 LEU A O 1
ATOM 681 N N . SER A 1 89 ? -5.652 7.211 19.196 1.00 46.69 89 SER A N 1
ATOM 682 C CA . SER A 1 89 ? -5.866 6.345 20.367 1.00 46.69 89 SER A CA 1
ATOM 683 C C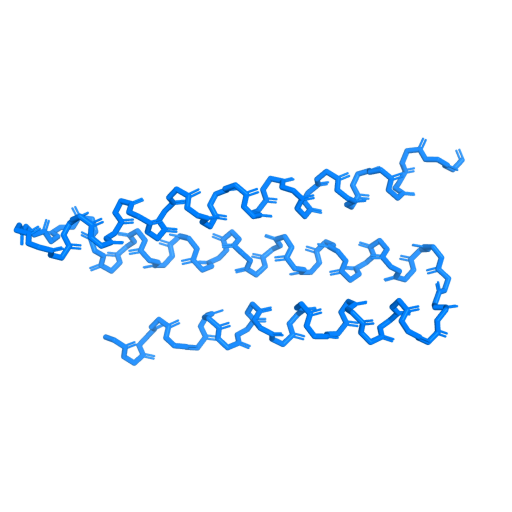 . SER A 1 89 ? -5.899 7.115 21.682 1.00 46.69 89 SER A C 1
ATOM 685 O O . SER A 1 89 ? -4.934 7.882 21.910 1.00 46.69 89 SER A O 1
#

pLDDT: mean 83.41, std 11.1, range [46.69, 97.81]

Radius of gyration: 14.69 Å; chains: 1; bounding box: 37×21×44 Å

Organism: NCBI:txid2575441

Foldseek 3Di:
DVVLVVLVVQLVVLVVVLVVCVVVVHDLVVNLVSLVSNLVSLVVSLVVLCVVPVPPDDPSVVVSVVSNVVSVVVSVVSVVSSVVSVVVD

Secondary structure (DSSP, 8-state):
-HHHHHHHHHHHHHHHHHHHHHHTT--HHHHHHHHHHHHHHHHHHHHHHHHHHTT--THHHHHHHHHHHHHHHHHHHHHHHHHHHHTT-

Sequence (89 aa):
MADLQQFEDAYDRAEAAYIDGLRADLPRAKLADLAGAVAAAAAEFNTEAYRAFHSASGDDREELDRLTDLTETLGELWTDIHTAYQGLS